Protein AF-A0A3D5B2Y9-F1 (afdb_monomer_lite)

Foldseek 3Di:
DVLVVVLVVCLVPAALPDDDDDDQAQPPHDPVVSVVVVVVSVCCCVPPRND

Radius of gyration: 10.85 Å; chains: 1; bounding box: 23×18×26 Å

Secondary structure (DSSP, 8-state):
-HHHHHHHHHHHH--TTPPP---STTTTS-HHHHHHHHHHHHHHIIIII--

Structure (mmCIF, N/CA/C/O backbone):
data_AF-A0A3D5B2Y9-F1
#
_entry.id   AF-A0A3D5B2Y9-F1
#
loop_
_atom_site.group_PDB
_atom_site.id
_atom_site.type_symbol
_atom_site.label_atom_id
_atom_site.label_alt_id
_atom_site.label_comp_id
_atom_site.label_asym_id
_atom_site.label_entity_id
_atom_site.label_seq_id
_atom_site.pdbx_PDB_ins_code
_atom_site.Cartn_x
_atom_site.Cartn_y
_atom_site.Cartn_z
_atom_site.occupancy
_atom_site.B_iso_or_equiv
_atom_site.auth_seq_id
_atom_site.auth_comp_id
_atom_site.auth_asym_id
_atom_site.auth_atom_id
_atom_site.pdbx_PDB_model_num
ATOM 1 N N . MET A 1 1 ? 14.223 7.339 -5.535 1.00 72.12 1 MET A N 1
ATOM 2 C CA . MET A 1 1 ? 14.411 6.701 -4.210 1.00 72.12 1 MET A CA 1
ATOM 3 C C . MET A 1 1 ? 13.509 7.291 -3.119 1.00 72.12 1 MET A C 1
ATOM 5 O O . MET A 1 1 ? 13.170 6.549 -2.214 1.00 72.12 1 MET A O 1
ATOM 9 N N . VAL A 1 2 ? 13.086 8.566 -3.208 1.00 89.94 2 VAL A N 1
ATOM 10 C CA . VAL A 1 2 ? 12.151 9.214 -2.253 1.00 89.94 2 VAL A CA 1
ATOM 11 C C . VAL A 1 2 ? 10.804 8.486 -2.142 1.00 89.94 2 VAL A C 1
ATOM 13 O O . VAL A 1 2 ? 10.368 8.202 -1.037 1.00 89.94 2 VAL A O 1
ATOM 16 N N . GLU A 1 3 ? 10.222 8.080 -3.272 1.00 91.75 3 GLU A N 1
ATOM 17 C CA . GLU A 1 3 ? 8.947 7.343 -3.338 1.00 91.75 3 GLU A CA 1
ATOM 18 C C . GLU A 1 3 ? 8.889 6.133 -2.381 1.00 91.75 3 GLU A C 1
ATOM 20 O O . GLU A 1 3 ? 7.940 5.959 -1.624 1.00 91.75 3 GLU A O 1
ATOM 25 N N . MET A 1 4 ? 9.950 5.318 -2.337 1.00 92.31 4 MET A N 1
ATOM 26 C CA . MET A 1 4 ? 9.992 4.137 -1.463 1.00 92.31 4 MET A CA 1
ATOM 27 C C . MET A 1 4 ? 10.111 4.501 0.023 1.00 92.31 4 MET A C 1
ATOM 29 O O . MET A 1 4 ? 9.654 3.748 0.879 1.00 92.31 4 MET A O 1
ATOM 33 N N . VAL A 1 5 ? 10.703 5.655 0.343 1.00 95.00 5 VAL A N 1
ATOM 34 C CA . VAL A 1 5 ? 10.795 6.163 1.721 1.00 95.00 5 VAL A CA 1
ATOM 35 C C . VAL A 1 5 ? 9.430 6.663 2.200 1.00 95.00 5 VAL A C 1
ATOM 37 O O . VAL A 1 5 ? 9.062 6.430 3.353 1.00 95.00 5 VAL A O 1
ATOM 40 N N . GLU A 1 6 ? 8.650 7.291 1.320 1.00 94.50 6 GLU A N 1
ATOM 41 C CA . GLU A 1 6 ? 7.271 7.703 1.608 1.00 94.50 6 GLU A CA 1
ATOM 42 C C . GLU A 1 6 ? 6.383 6.480 1.863 1.00 94.50 6 GLU A C 1
ATOM 44 O O . GLU A 1 6 ? 5.726 6.408 2.904 1.00 94.50 6 GLU A O 1
ATOM 49 N N . VAL A 1 7 ? 6.453 5.460 0.997 1.00 95.31 7 VAL A N 1
ATOM 50 C CA . VAL A 1 7 ? 5.733 4.190 1.199 1.00 95.31 7 VAL A CA 1
ATOM 51 C C . VAL A 1 7 ? 6.155 3.520 2.509 1.00 95.31 7 VAL A C 1
ATOM 53 O O . VAL A 1 7 ? 5.298 3.115 3.292 1.00 95.31 7 VAL A O 1
ATOM 56 N N . ALA A 1 8 ? 7.456 3.444 2.808 1.00 95.88 8 ALA A N 1
ATOM 57 C CA . ALA A 1 8 ? 7.936 2.879 4.069 1.00 95.88 8 ALA A CA 1
ATOM 58 C C . ALA A 1 8 ? 7.407 3.651 5.290 1.00 95.88 8 ALA A C 1
ATOM 60 O O . ALA A 1 8 ? 7.065 3.049 6.308 1.00 95.88 8 ALA A O 1
ATOM 61 N N . THR A 1 9 ? 7.309 4.976 5.199 1.00 96.50 9 THR A N 1
ATOM 62 C CA . THR A 1 9 ? 6.754 5.810 6.272 1.00 96.50 9 THR A CA 1
ATOM 63 C C . THR A 1 9 ? 5.274 5.512 6.489 1.00 96.50 9 THR A C 1
ATOM 65 O O . THR A 1 9 ? 4.854 5.350 7.636 1.00 96.50 9 THR A O 1
ATOM 68 N N . ILE A 1 10 ? 4.498 5.376 5.409 1.00 96.00 10 ILE A N 1
ATOM 69 C CA . ILE A 1 10 ? 3.086 4.983 5.476 1.00 96.00 10 ILE A CA 1
ATOM 70 C C . ILE A 1 10 ? 2.957 3.611 6.139 1.00 96.00 10 ILE A C 1
ATOM 72 O O . ILE A 1 10 ? 2.246 3.482 7.131 1.00 96.00 10 ILE A O 1
ATOM 76 N N . LEU A 1 11 ? 3.684 2.602 5.656 1.00 96.06 11 LEU A N 1
ATOM 77 C CA . LEU A 1 11 ? 3.578 1.231 6.163 1.00 96.06 11 LEU A CA 1
ATOM 78 C C . LEU A 1 11 ? 3.950 1.096 7.646 1.00 96.06 11 LEU A C 1
ATOM 80 O O . LEU A 1 11 ? 3.356 0.278 8.343 1.00 96.06 11 LEU A O 1
ATOM 84 N N . ASN A 1 12 ? 4.898 1.897 8.138 1.00 97.06 12 ASN A N 1
ATOM 85 C CA . ASN A 1 12 ? 5.312 1.866 9.544 1.00 97.06 12 ASN A CA 1
ATOM 86 C C . ASN A 1 12 ? 4.348 2.594 10.498 1.00 97.06 12 ASN A C 1
ATOM 88 O O . ASN A 1 12 ? 4.392 2.337 11.698 1.00 97.06 12 ASN A O 1
ATOM 92 N N . ASN A 1 13 ? 3.510 3.508 9.997 1.00 97.06 13 ASN A N 1
ATOM 93 C CA . ASN A 1 13 ? 2.623 4.333 10.832 1.00 97.06 13 ASN A CA 1
ATOM 94 C C . ASN A 1 13 ? 1.129 4.063 10.600 1.00 97.06 13 ASN A C 1
ATOM 96 O O . ASN A 1 13 ? 0.299 4.512 11.391 1.00 97.06 13 ASN A O 1
ATOM 100 N N . ALA A 1 14 ? 0.768 3.367 9.522 1.00 97.69 14 ALA A N 1
ATOM 101 C CA . ALA A 1 14 ? -0.616 3.057 9.209 1.00 97.69 14 ALA A CA 1
ATOM 102 C C . ALA A 1 14 ? -1.227 2.113 10.252 1.00 97.69 14 ALA A C 1
ATOM 104 O O . ALA A 1 14 ? -0.600 1.168 10.730 1.00 97.69 14 ALA A O 1
ATOM 105 N N . THR A 1 15 ? -2.488 2.368 10.575 1.00 97.00 15 THR A N 1
ATOM 106 C CA . THR A 1 15 ? -3.306 1.562 11.486 1.00 97.00 15 THR A CA 1
ATOM 107 C C . THR A 1 15 ? -4.615 1.202 10.795 1.00 97.00 15 THR A C 1
ATOM 109 O O . THR A 1 15 ? -4.974 1.833 9.808 1.00 97.00 15 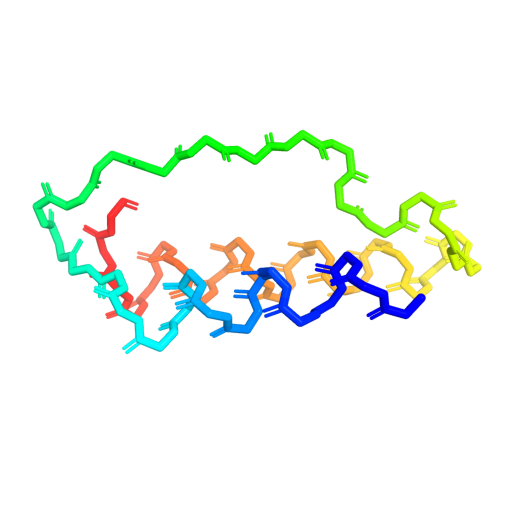THR A O 1
ATOM 112 N N . GLU A 1 16 ? -5.391 0.278 11.359 1.00 97.19 16 GLU A N 1
ATOM 113 C CA . GLU A 1 16 ? -6.723 -0.103 10.850 1.00 97.19 16 GLU A CA 1
ATOM 114 C C . GLU A 1 16 ? -7.736 1.061 10.738 1.00 97.19 16 GLU A C 1
ATOM 116 O O . GLU A 1 16 ? -8.804 0.906 10.157 1.00 97.19 16 GLU A O 1
ATOM 121 N N . LYS A 1 17 ? -7.438 2.232 11.324 1.00 97.31 17 LYS A N 1
ATOM 122 C CA . LYS A 1 17 ? -8.284 3.439 11.264 1.00 97.31 17 LYS A CA 1
ATOM 123 C C . LYS A 1 17 ? -7.734 4.516 10.327 1.00 97.31 17 LYS A C 1
ATOM 125 O O . LYS A 1 17 ? -8.269 5.624 10.287 1.00 97.31 17 LYS A O 1
ATOM 130 N N . SER A 1 18 ? -6.636 4.236 9.636 1.00 97.31 18 SER A N 1
ATOM 131 C CA . SER A 1 18 ? -5.992 5.173 8.722 1.00 97.31 18 SER A CA 1
ATOM 132 C C . SER A 1 18 ? -6.688 5.161 7.361 1.00 97.31 18 SER A C 1
ATOM 134 O O . SER A 1 18 ? -7.008 4.102 6.842 1.00 97.31 18 SER A O 1
ATOM 136 N N . LEU A 1 19 ? -6.867 6.335 6.750 1.00 96.94 19 L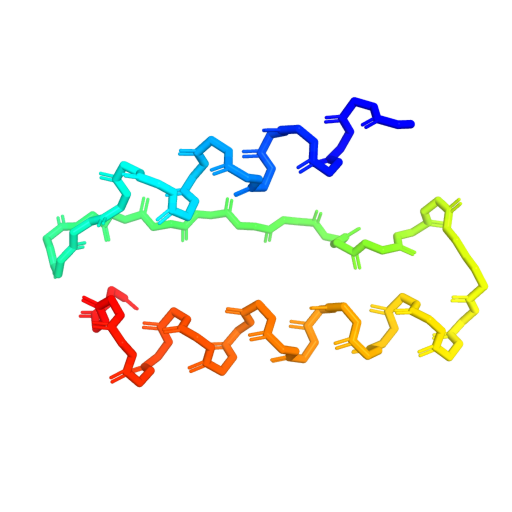EU A N 1
ATOM 137 C CA . LEU A 1 19 ? -7.205 6.439 5.330 1.00 96.94 19 LEU A CA 1
ATOM 138 C C . LEU A 1 19 ? -5.906 6.554 4.532 1.00 96.94 19 LEU A C 1
ATOM 140 O O . LEU A 1 19 ? -5.171 7.529 4.693 1.00 96.94 19 LEU A O 1
ATOM 144 N N . LEU A 1 20 ? -5.628 5.565 3.686 1.00 95.81 20 LEU A N 1
ATOM 145 C CA . LEU A 1 20 ? -4.436 5.535 2.8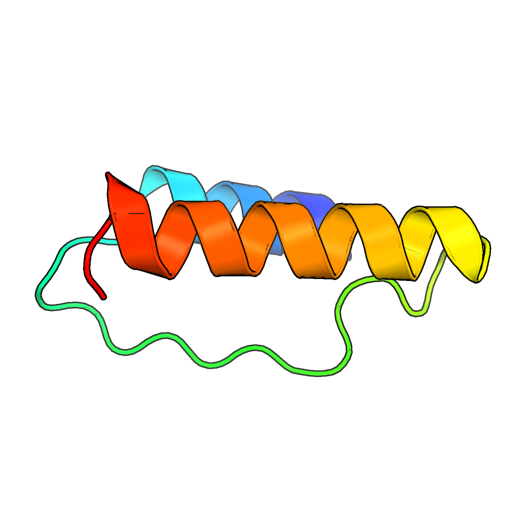43 1.00 95.81 20 LEU A CA 1
ATOM 146 C C . LEU A 1 20 ? -4.796 5.923 1.408 1.00 95.81 20 LEU A C 1
ATOM 148 O O . LEU A 1 20 ? -5.734 5.381 0.831 1.00 95.81 20 LEU A O 1
ATOM 152 N N . ILE A 1 21 ? -4.034 6.851 0.829 1.00 95.75 21 ILE A N 1
ATOM 153 C CA . ILE A 1 21 ? -4.156 7.254 -0.575 1.00 95.75 21 ILE A CA 1
ATOM 154 C C . ILE A 1 21 ? -2.797 7.022 -1.219 1.00 95.75 21 ILE A C 1
ATOM 156 O O . ILE A 1 21 ? -1.791 7.560 -0.761 1.00 95.75 21 ILE A O 1
ATOM 160 N N . LEU A 1 22 ? -2.780 6.191 -2.254 1.00 94.25 22 LEU A N 1
ATOM 161 C CA . LEU A 1 22 ? -1.579 5.775 -2.965 1.00 94.25 22 LEU A CA 1
ATOM 162 C C . LEU A 1 22 ? -1.795 6.059 -4.451 1.00 94.25 22 LEU A C 1
ATOM 164 O O . LEU A 1 22 ? -2.856 5.728 -4.979 1.00 94.25 22 LEU A O 1
ATOM 168 N N . ASP A 1 23 ? -0.805 6.657 -5.107 1.00 94.56 23 ASP A N 1
ATOM 169 C CA . ASP A 1 23 ? -0.861 7.001 -6.528 1.00 94.56 23 ASP A CA 1
ATOM 170 C C . ASP A 1 23 ? 0.402 6.493 -7.236 1.00 94.56 23 ASP A C 1
ATOM 172 O O . ASP A 1 23 ? 1.515 6.760 -6.789 1.00 94.56 23 ASP A O 1
ATOM 176 N N . GLU A 1 24 ? 0.214 5.707 -8.296 1.00 93.06 24 GLU A N 1
ATOM 177 C CA . GLU A 1 24 ? 1.265 5.151 -9.168 1.00 93.06 24 GLU A CA 1
ATOM 178 C C . GLU A 1 24 ? 2.552 4.626 -8.478 1.00 93.06 24 GLU A C 1
ATOM 180 O O . GLU A 1 24 ? 3.671 4.942 -8.896 1.00 93.06 24 GLU A O 1
ATOM 185 N N . ILE A 1 25 ? 2.424 3.762 -7.461 1.00 93.00 25 ILE A N 1
ATOM 186 C CA . ILE A 1 25 ? 3.593 3.119 -6.826 1.00 93.00 25 ILE A CA 1
ATOM 187 C C . ILE A 1 25 ? 4.362 2.264 -7.842 1.00 93.00 25 ILE A C 1
ATOM 189 O O . ILE A 1 25 ? 3.796 1.422 -8.539 1.00 93.00 25 ILE A O 1
ATOM 193 N N . GLY A 1 26 ? 5.680 2.423 -7.858 1.00 9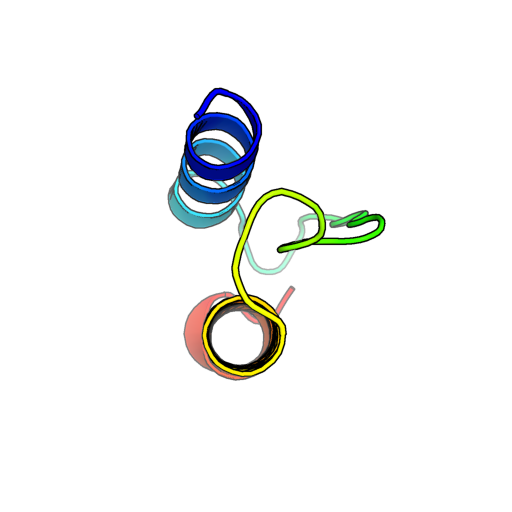1.50 26 GLY A N 1
ATOM 194 C CA . GLY A 1 26 ? 6.614 1.660 -8.672 1.00 91.50 26 GLY A CA 1
ATOM 195 C C . GLY A 1 26 ? 6.878 2.264 -10.050 1.00 91.50 26 GLY A C 1
ATOM 196 O O . GLY A 1 26 ? 7.570 1.633 -10.848 1.00 91.50 26 GLY A O 1
ATOM 197 N N . ARG A 1 27 ? 6.395 3.477 -10.358 1.00 92.81 27 ARG A N 1
ATOM 198 C CA . ARG A 1 27 ? 6.613 4.104 -11.678 1.00 92.81 27 ARG A CA 1
ATOM 199 C C . ARG A 1 27 ? 8.091 4.349 -11.992 1.00 92.81 27 ARG A C 1
ATOM 201 O O . ARG A 1 27 ? 8.490 4.340 -13.153 1.00 92.81 27 ARG A O 1
ATOM 208 N N . GLY A 1 28 ? 8.910 4.585 -10.968 1.00 92.62 28 GLY A N 1
ATOM 209 C CA . GLY A 1 28 ? 10.342 4.850 -11.115 1.00 92.62 28 GLY A CA 1
ATOM 210 C C . GLY A 1 28 ? 11.233 3.614 -11.302 1.00 92.62 28 GLY A C 1
ATOM 211 O O . GLY A 1 28 ? 12.453 3.773 -11.272 1.00 92.62 28 GLY A O 1
ATOM 212 N N . THR A 1 29 ? 10.676 2.404 -11.436 1.00 94.31 29 THR A N 1
ATOM 213 C CA . THR A 1 29 ? 11.443 1.146 -11.536 1.00 94.31 29 THR A CA 1
ATOM 214 C C . THR A 1 29 ? 11.056 0.314 -12.770 1.00 94.31 29 THR A C 1
ATOM 216 O O . THR A 1 29 ? 10.251 0.741 -13.597 1.00 94.31 29 THR A O 1
ATOM 219 N N . SER A 1 30 ? 11.668 -0.864 -12.941 1.00 96.19 30 SER A N 1
ATOM 220 C CA . SER A 1 30 ? 11.310 -1.807 -14.006 1.00 96.19 30 SER A CA 1
ATOM 221 C C . SER A 1 30 ? 9.850 -2.258 -13.862 1.00 96.19 30 SER A C 1
ATOM 223 O O . SER A 1 30 ? 9.323 -2.332 -12.755 1.00 96.19 30 SER A O 1
ATOM 225 N N . THR A 1 31 ? 9.180 -2.590 -14.967 1.00 95.25 31 THR A N 1
ATOM 226 C CA . THR A 1 31 ? 7.747 -2.936 -14.950 1.00 95.25 31 THR A CA 1
ATOM 227 C C . THR A 1 31 ? 7.422 -4.099 -14.010 1.00 95.25 31 THR A C 1
ATOM 229 O O . THR A 1 31 ? 6.438 -4.041 -13.276 1.00 95.25 31 THR A O 1
ATOM 232 N N . TYR A 1 32 ? 8.249 -5.148 -14.010 1.00 97.25 32 TYR A N 1
ATOM 233 C CA . TYR A 1 32 ? 8.024 -6.320 -13.164 1.00 97.25 32 TYR A CA 1
ATOM 234 C C . TYR A 1 32 ? 8.326 -6.036 -11.692 1.00 97.25 32 TYR A C 1
ATOM 236 O O . TYR A 1 32 ? 7.560 -6.464 -10.829 1.00 97.25 32 TYR A O 1
ATOM 244 N N . ASP A 1 33 ? 9.380 -5.267 -11.405 1.00 96.06 33 ASP A N 1
ATOM 245 C CA . ASP A 1 33 ? 9.700 -4.876 -10.030 1.00 96.06 33 ASP A CA 1
ATOM 246 C C . ASP A 1 33 ? 8.635 -3.928 -9.475 1.00 96.06 33 ASP A C 1
ATOM 248 O O . ASP A 1 33 ? 8.190 -4.094 -8.343 1.00 96.06 33 ASP A O 1
ATOM 252 N N . GLY A 1 34 ? 8.170 -2.972 -10.284 1.00 95.69 34 GLY A N 1
ATOM 253 C CA . GLY A 1 34 ? 7.109 -2.036 -9.920 1.00 95.69 34 GLY A CA 1
ATOM 254 C C . GLY A 1 34 ? 5.808 -2.762 -9.597 1.00 95.69 34 GLY A C 1
ATOM 255 O O . GLY A 1 34 ? 5.215 -2.515 -8.550 1.00 95.69 34 GLY A O 1
ATOM 256 N N . LEU A 1 35 ? 5.421 -3.733 -10.432 1.00 96.88 35 LEU A N 1
ATOM 257 C CA . LEU A 1 35 ? 4.267 -4.591 -10.170 1.00 96.88 35 LEU A CA 1
ATOM 258 C C . LEU A 1 35 ? 4.436 -5.400 -8.8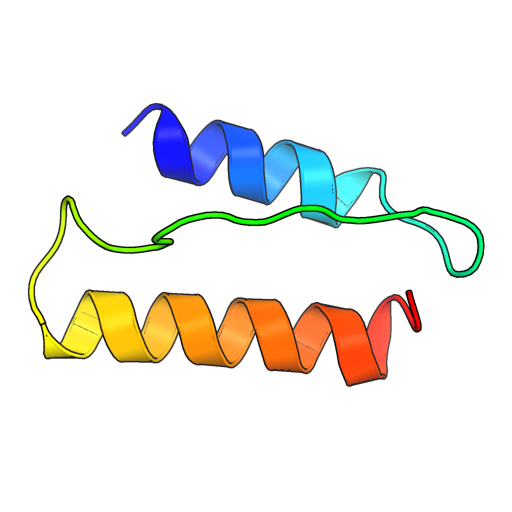75 1.00 96.88 35 LEU A C 1
ATOM 260 O O . LEU A 1 35 ? 3.513 -5.451 -8.066 1.00 96.88 35 LEU A O 1
ATOM 264 N N . GLY A 1 36 ? 5.601 -6.018 -8.662 1.00 97.69 36 GLY A N 1
ATOM 265 C CA . GLY A 1 36 ? 5.872 -6.816 -7.463 1.00 97.69 36 GLY A CA 1
ATOM 266 C C . GLY A 1 36 ? 5.845 -5.987 -6.176 1.00 97.69 36 GLY A C 1
ATOM 267 O O . GLY A 1 36 ? 5.249 -6.397 -5.175 1.00 97.69 36 GLY A O 1
ATOM 268 N N . ILE A 1 37 ? 6.430 -4.789 -6.206 1.00 95.62 37 ILE A N 1
ATOM 269 C CA . ILE A 1 37 ? 6.406 -3.845 -5.084 1.00 95.62 37 ILE A CA 1
ATOM 270 C C . ILE A 1 37 ? 4.971 -3.387 -4.825 1.00 95.62 37 ILE A C 1
ATOM 272 O O . ILE A 1 37 ? 4.488 -3.540 -3.705 1.00 95.62 37 ILE A O 1
ATOM 276 N N . ALA A 1 38 ? 4.258 -2.899 -5.843 1.00 96.19 38 ALA A N 1
ATOM 277 C CA . ALA A 1 38 ? 2.879 -2.444 -5.684 1.00 96.19 38 ALA A CA 1
ATOM 278 C C . ALA A 1 38 ? 1.980 -3.560 -5.126 1.00 96.19 38 ALA A C 1
ATOM 280 O O . ALA A 1 38 ? 1.225 -3.333 -4.182 1.00 96.19 38 ALA A O 1
ATOM 281 N N . TRP A 1 39 ? 2.111 -4.785 -5.641 1.00 97.31 39 TRP A N 1
ATOM 282 C CA . TRP A 1 39 ? 1.342 -5.933 -5.164 1.00 97.31 39 TRP A CA 1
ATOM 283 C C . TRP A 1 39 ? 1.627 -6.261 -3.697 1.00 97.31 39 TRP A C 1
ATOM 285 O O . TRP A 1 39 ? 0.698 -6.374 -2.898 1.00 97.31 39 TRP A O 1
ATOM 295 N N . SER A 1 40 ? 2.902 -6.395 -3.328 1.00 97.19 40 SER A N 1
ATOM 296 C CA . SER A 1 40 ? 3.289 -6.750 -1.956 1.00 97.19 40 SER A CA 1
ATOM 297 C C . SER A 1 40 ? 2.883 -5.681 -0.937 1.00 97.19 40 SER A C 1
ATOM 299 O O . SER A 1 40 ? 2.427 -6.021 0.156 1.00 97.19 40 SER A O 1
ATOM 301 N N . VAL A 1 41 ? 2.967 -4.399 -1.305 1.00 96.62 41 VAL A N 1
ATOM 302 C CA . VAL A 1 41 ? 2.495 -3.273 -0.484 1.00 96.62 41 VAL A CA 1
ATOM 303 C C . VAL A 1 41 ? 0.984 -3.360 -0.262 1.00 96.62 41 VAL A C 1
ATOM 305 O O . VAL A 1 41 ? 0.535 -3.315 0.884 1.00 96.62 41 VAL A O 1
ATOM 308 N N . MET A 1 42 ? 0.196 -3.547 -1.325 1.00 96.50 42 MET A N 1
ATOM 309 C CA . MET A 1 42 ? -1.265 -3.662 -1.222 1.00 96.50 42 MET A CA 1
ATOM 310 C C . MET A 1 42 ? -1.689 -4.896 -0.420 1.00 96.50 42 MET A C 1
ATOM 312 O O . MET A 1 42 ? -2.587 -4.819 0.419 1.00 96.50 42 MET A O 1
ATOM 316 N N . GLU A 1 43 ? -1.018 -6.030 -0.624 1.00 98.00 43 GLU A N 1
ATOM 317 C CA . GLU A 1 43 ? -1.270 -7.250 0.141 1.00 98.00 43 GLU A CA 1
ATOM 318 C C . GLU A 1 43 ? -0.987 -7.049 1.634 1.00 98.00 43 GLU A C 1
ATOM 320 O O . GLU A 1 43 ? -1.778 -7.478 2.481 1.00 98.00 43 GLU A O 1
ATOM 325 N N . PHE A 1 44 ? 0.123 -6.389 1.970 1.00 97.44 44 PHE A N 1
ATOM 326 C CA . PHE A 1 44 ? 0.476 -6.092 3.352 1.00 97.44 44 PHE A CA 1
ATOM 327 C C . PHE A 1 44 ? -0.551 -5.164 4.006 1.00 97.44 44 PHE A C 1
ATOM 329 O O . PHE A 1 44 ? -1.005 -5.451 5.116 1.00 97.44 44 PHE A O 1
ATOM 336 N N . ILE A 1 45 ? -0.967 -4.097 3.319 1.00 97.06 45 ILE A N 1
ATOM 337 C CA . ILE A 1 45 ? -1.996 -3.175 3.818 1.00 97.06 45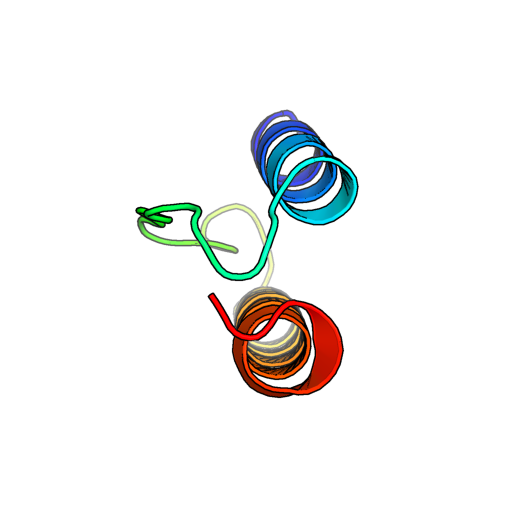 ILE A CA 1
ATOM 338 C C . ILE A 1 45 ? -3.293 -3.941 4.097 1.00 97.06 45 ILE A C 1
ATOM 340 O O . ILE A 1 45 ? -3.776 -3.928 5.228 1.00 97.06 45 ILE A O 1
ATOM 344 N N . ALA A 1 46 ? -3.788 -4.711 3.127 1.00 96.62 46 ALA A N 1
ATOM 345 C CA . ALA A 1 46 ? -5.054 -5.427 3.259 1.00 96.62 46 ALA A CA 1
ATOM 346 C C . ALA A 1 46 ? -5.029 -6.521 4.346 1.00 96.62 46 ALA A C 1
ATOM 348 O O . ALA A 1 46 ? -6.014 -6.720 5.059 1.00 96.62 46 ALA A O 1
ATOM 349 N N . LYS A 1 47 ? -3.919 -7.261 4.483 1.00 97.25 47 LYS A N 1
ATOM 350 C CA . LYS A 1 47 ? -3.850 -8.438 5.373 1.00 97.25 47 LYS A CA 1
ATOM 351 C C . LYS A 1 47 ? -3.260 -8.155 6.750 1.00 97.25 47 LYS A C 1
ATOM 353 O O . LYS A 1 47 ? -3.632 -8.841 7.703 1.00 97.25 47 LYS A O 1
ATOM 358 N N . LYS A 1 48 ? -2.304 -7.229 6.862 1.00 95.94 48 LYS A N 1
ATOM 359 C CA . LYS A 1 48 ? -1.577 -6.945 8.112 1.00 95.94 48 LYS A CA 1
ATOM 360 C C . LYS A 1 48 ? -2.059 -5.669 8.780 1.00 95.94 48 LYS A C 1
ATOM 362 O O . LYS A 1 48 ? -2.364 -5.720 9.966 1.00 95.94 48 LYS A O 1
ATOM 367 N N . VAL A 1 49 ? -2.151 -4.568 8.034 1.00 95.75 49 VAL A N 1
ATOM 368 C CA . VAL A 1 49 ? -2.594 -3.274 8.583 1.00 95.75 49 VAL A CA 1
ATOM 369 C C . VAL A 1 49 ? -4.113 -3.235 8.751 1.00 95.75 49 VAL A C 1
ATOM 371 O O . VAL A 1 49 ? -4.594 -2.717 9.754 1.00 95.75 49 VAL A O 1
ATOM 374 N N . ARG A 1 50 ? -4.850 -3.841 7.808 1.00 94.50 50 ARG A N 1
ATOM 375 C CA . ARG A 1 50 ? -6.322 -3.835 7.731 1.00 94.50 50 ARG A CA 1
ATOM 376 C C . ARG A 1 50 ? -6.903 -2.421 7.610 1.00 94.50 50 ARG A C 1
ATOM 378 O O . ARG A 1 50 ? -7.943 -2.138 8.199 1.00 94.50 50 ARG A O 1
ATOM 385 N N . ALA A 1 51 ? -6.192 -1.565 6.880 1.00 87.38 51 ALA A N 1
ATOM 386 C CA . ALA A 1 51 ? -6.627 -0.225 6.493 1.00 87.38 51 ALA A CA 1
ATOM 387 C C . ALA A 1 51 ? -7.223 -0.235 5.083 1.00 87.38 51 ALA A C 1
ATOM 389 O O . ALA A 1 51 ? -6.766 -1.077 4.272 1.00 87.38 51 ALA A O 1
#

Sequence (51 aa):
MVEMVEVATILNNATEKSLLILDEIGRGTSTYDGLGIAWSVMEFIAKKVRA

pLDDT: mean 95.0, std 3.88, range [72.12, 98.0]